Protein AF-A0A521YBG7-F1 (afdb_monomer_lite)

Structure (mmCIF, N/CA/C/O backbone):
data_AF-A0A521YBG7-F1
#
_entry.id   AF-A0A521YBG7-F1
#
loop_
_atom_site.group_PDB
_atom_site.id
_atom_site.type_symbol
_atom_site.label_atom_id
_atom_site.label_alt_id
_atom_site.label_comp_id
_atom_site.label_asym_id
_atom_site.label_entity_id
_atom_site.label_seq_id
_atom_site.pdbx_PDB_ins_code
_atom_site.Cartn_x
_atom_site.Cartn_y
_atom_site.Cartn_z
_atom_site.occupancy
_atom_site.B_iso_or_equiv
_atom_site.auth_seq_id
_atom_site.auth_comp_id
_atom_site.auth_asym_id
_atom_site.auth_atom_id
_atom_site.pdbx_PDB_model_num
ATOM 1 N N . MET A 1 1 ? -2.641 7.727 -6.046 1.00 84.25 1 MET A N 1
ATOM 2 C CA . MET A 1 1 ? -2.636 6.459 -5.274 1.00 84.25 1 MET A CA 1
ATOM 3 C C . MET A 1 1 ? -1.725 5.462 -5.982 1.00 84.25 1 MET A C 1
ATOM 5 O O . MET A 1 1 ? -1.600 5.586 -7.194 1.00 84.25 1 MET A O 1
ATOM 9 N N . CYS A 1 2 ? -1.069 4.541 -5.264 1.00 94.44 2 CYS A N 1
ATOM 10 C CA . CYS A 1 2 ? -0.231 3.494 -5.871 1.00 94.44 2 CYS A CA 1
ATOM 11 C C . CYS A 1 2 ? -1.084 2.281 -6.281 1.00 94.44 2 CYS A C 1
ATOM 13 O O . CYS A 1 2 ? -1.963 1.894 -5.515 1.00 94.44 2 CYS A O 1
ATOM 15 N N . ALA A 1 3 ? -0.809 1.657 -7.428 1.00 95.44 3 ALA A N 1
ATOM 16 C CA . ALA A 1 3 ? -1.527 0.481 -7.930 1.00 95.44 3 ALA A CA 1
ATOM 17 C C . ALA A 1 3 ? -1.361 -0.759 -7.033 1.00 95.44 3 ALA A C 1
ATOM 19 O O . ALA A 1 3 ? -2.231 -1.624 -6.989 1.00 95.44 3 ALA A O 1
ATOM 20 N N . TRP A 1 4 ? -0.268 -0.820 -6.268 1.00 95.88 4 TRP A N 1
ATOM 21 C CA . TRP A 1 4 ? 0.017 -1.899 -5.315 1.00 95.88 4 TRP A CA 1
ATOM 22 C C . TRP A 1 4 ? -0.481 -1.615 -3.896 1.00 95.88 4 TRP A C 1
ATOM 24 O O . TRP A 1 4 ? -0.305 -2.460 -3.015 1.00 95.88 4 TRP A O 1
ATOM 34 N N . ALA A 1 5 ? -1.055 -0.435 -3.650 1.00 95.19 5 ALA A N 1
ATOM 35 C CA . ALA A 1 5 ? -1.583 -0.084 -2.341 1.00 95.19 5 ALA A CA 1
ATOM 36 C C . ALA A 1 5 ? -2.958 -0.724 -2.130 1.00 95.19 5 ALA A C 1
ATOM 38 O O . ALA A 1 5 ? -3.883 -0.512 -2.909 1.00 95.19 5 ALA A O 1
ATOM 39 N N . ASP A 1 6 ? -3.083 -1.462 -1.036 1.00 94.44 6 ASP A N 1
ATOM 40 C CA . ASP A 1 6 ? -4.320 -2.051 -0.546 1.00 94.44 6 ASP A CA 1
ATOM 41 C C . ASP A 1 6 ? -4.769 -1.327 0.730 1.00 94.44 6 ASP A C 1
ATOM 43 O O . ASP A 1 6 ? -3.945 -1.014 1.592 1.00 94.44 6 ASP A O 1
ATOM 47 N N . ALA A 1 7 ? -6.061 -1.028 0.848 1.00 94.94 7 ALA A N 1
ATOM 48 C CA . ALA A 1 7 ? -6.615 -0.321 1.999 1.00 94.94 7 ALA A CA 1
ATOM 49 C C . ALA A 1 7 ? -7.169 -1.324 3.015 1.00 94.94 7 ALA A C 1
ATOM 51 O O . ALA A 1 7 ? -8.179 -1.981 2.777 1.00 94.94 7 ALA A O 1
ATOM 52 N N . VAL A 1 8 ? -6.535 -1.400 4.182 1.00 95.12 8 VAL A N 1
ATOM 53 C CA . VAL A 1 8 ? -6.917 -2.316 5.258 1.00 95.12 8 VAL A CA 1
ATOM 54 C C . VAL A 1 8 ? -7.677 -1.546 6.330 1.00 95.12 8 VAL A C 1
ATOM 56 O O . VAL A 1 8 ? -7.155 -0.594 6.913 1.00 95.12 8 VAL A O 1
ATOM 59 N N . ARG A 1 9 ? -8.915 -1.966 6.599 1.00 97.31 9 ARG A N 1
ATOM 60 C CA . ARG A 1 9 ? -9.750 -1.427 7.680 1.00 97.31 9 ARG A CA 1
ATOM 61 C C . ARG A 1 9 ? -9.522 -2.225 8.959 1.00 97.31 9 ARG A C 1
ATOM 63 O O . ARG A 1 9 ? -9.608 -3.450 8.941 1.00 97.31 9 ARG A O 1
ATOM 70 N N . SER A 1 10 ? -9.242 -1.538 10.062 1.00 95.38 10 SER A N 1
ATOM 71 C CA . SER A 1 10 ? -9.178 -2.157 11.386 1.00 95.38 10 SER A CA 1
ATOM 72 C C . SER A 1 10 ? -10.572 -2.282 12.005 1.00 95.38 10 SER A C 1
ATOM 74 O O . SER A 1 10 ? -11.494 -1.549 11.645 1.00 95.38 10 SER A O 1
ATOM 76 N N . ALA A 1 11 ? -10.716 -3.168 12.994 1.00 96.12 11 ALA A N 1
ATOM 77 C CA . ALA A 1 11 ? -11.952 -3.306 13.771 1.00 96.12 11 ALA A CA 1
ATOM 78 C C . ALA A 1 11 ? -12.349 -2.009 14.507 1.00 96.12 11 ALA A C 1
ATOM 80 O O . ALA A 1 11 ? -13.525 -1.773 14.755 1.00 96.12 11 ALA A O 1
ATOM 81 N N . HIS A 1 12 ? -11.373 -1.144 14.803 1.00 96.31 12 HIS A N 1
ATOM 82 C CA . HIS A 1 12 ? -11.574 0.161 15.442 1.00 96.31 12 HIS A CA 1
ATOM 83 C C . HIS A 1 12 ? -11.818 1.300 14.431 1.00 96.31 12 HIS A C 1
ATOM 85 O O . HIS A 1 12 ? -11.789 2.470 14.800 1.00 96.31 12 HIS A O 1
ATOM 91 N N . GLY A 1 13 ? -12.030 0.983 13.148 1.00 96.31 13 GLY A N 1
ATOM 92 C CA . GLY A 1 13 ? -12.413 1.950 12.114 1.00 96.31 13 GLY A CA 1
ATOM 93 C C . GLY A 1 13 ? -11.262 2.728 11.468 1.00 96.31 13 GLY A C 1
ATOM 94 O O . GLY A 1 13 ? -11.502 3.519 10.558 1.00 96.31 13 GLY A O 1
ATOM 95 N N . SER A 1 14 ? -10.012 2.501 11.874 1.00 96.50 14 SER A N 1
ATOM 96 C CA . SER A 1 14 ? -8.852 3.110 11.212 1.00 96.50 14 SER A CA 1
ATOM 97 C C . SER A 1 14 ? -8.598 2.467 9.846 1.00 96.50 14 SER A C 1
ATOM 99 O O . SER A 1 14 ? -8.800 1.264 9.668 1.00 96.50 14 SER A O 1
ATOM 101 N N . VAL A 1 15 ? -8.112 3.258 8.888 1.00 96.31 15 VAL A N 1
ATOM 102 C CA . VAL A 1 15 ? -7.710 2.783 7.556 1.00 96.31 15 VAL A CA 1
ATOM 103 C C . VAL A 1 15 ? -6.201 2.912 7.413 1.00 96.31 15 VAL A C 1
ATOM 105 O O . VAL A 1 15 ? -5.647 3.990 7.610 1.00 96.31 15 VAL A O 1
ATOM 108 N N . PHE A 1 16 ? -5.549 1.819 7.029 1.00 94.06 16 PHE A N 1
ATOM 109 C CA . PHE A 1 16 ? -4.118 1.772 6.745 1.00 94.06 16 PHE A CA 1
ATOM 110 C C . PHE A 1 16 ? -3.882 1.392 5.287 1.00 94.06 16 PHE A C 1
ATOM 112 O O . PHE A 1 16 ? -4.668 0.652 4.697 1.00 94.06 16 PHE A O 1
ATOM 119 N N . LEU A 1 17 ? -2.775 1.862 4.713 1.00 92.69 17 LEU A N 1
ATOM 120 C CA . LEU A 1 17 ? -2.314 1.403 3.407 1.00 92.69 17 LEU A CA 1
ATOM 121 C C . LEU A 1 17 ? -1.282 0.290 3.586 1.00 92.69 17 LEU A C 1
ATOM 123 O O . LEU A 1 17 ? -0.309 0.439 4.323 1.00 92.69 17 LEU A O 1
ATOM 127 N N . ARG A 1 18 ? -1.486 -0.814 2.876 1.00 94.25 18 ARG A N 1
ATOM 128 C CA . ARG A 1 18 ? -0.586 -1.962 2.806 1.00 94.25 18 ARG A CA 1
ATOM 129 C C . ARG A 1 18 ? -0.024 -2.072 1.395 1.00 94.25 18 ARG A C 1
ATOM 131 O O . ARG A 1 18 ? -0.775 -2.099 0.428 1.00 94.25 18 ARG A O 1
ATOM 138 N N . CYS A 1 19 ? 1.298 -2.141 1.260 1.00 95.50 19 CYS A N 1
ATOM 139 C CA . CYS A 1 19 ? 1.925 -2.390 -0.036 1.00 95.50 19 CYS A CA 1
ATOM 140 C C . CYS A 1 19 ? 1.917 -3.892 -0.335 1.00 95.50 19 CYS A C 1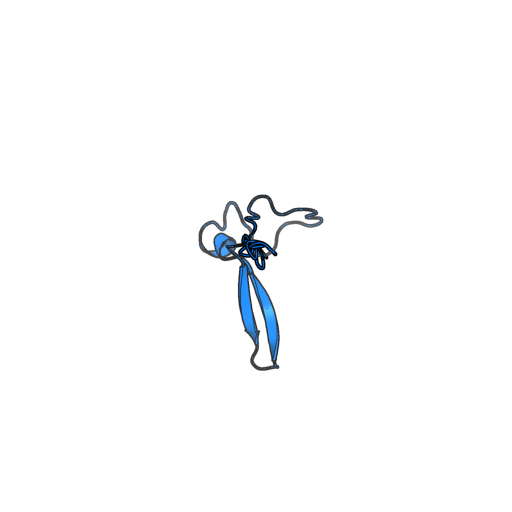
ATOM 142 O O . CYS A 1 19 ? 2.623 -4.652 0.325 1.00 95.50 19 CYS A O 1
ATOM 144 N N . ARG A 1 20 ? 1.176 -4.318 -1.361 1.00 96.50 20 ARG A N 1
ATOM 145 C CA . ARG A 1 20 ? 1.095 -5.730 -1.764 1.00 96.50 20 ARG A CA 1
ATOM 146 C C . ARG A 1 20 ? 2.428 -6.314 -2.242 1.00 96.50 20 ARG A C 1
ATOM 148 O O . ARG A 1 20 ? 2.666 -7.502 -2.050 1.00 96.50 20 ARG A O 1
ATOM 155 N N . ARG A 1 21 ? 3.329 -5.500 -2.813 1.00 96.44 21 ARG A N 1
ATOM 156 C CA . ARG A 1 21 ? 4.680 -5.968 -3.191 1.00 96.44 21 ARG A CA 1
ATOM 157 C C . ARG A 1 21 ? 5.514 -6.388 -1.995 1.00 96.44 21 ARG A C 1
ATOM 159 O O . ARG A 1 21 ? 6.420 -7.189 -2.151 1.00 96.44 2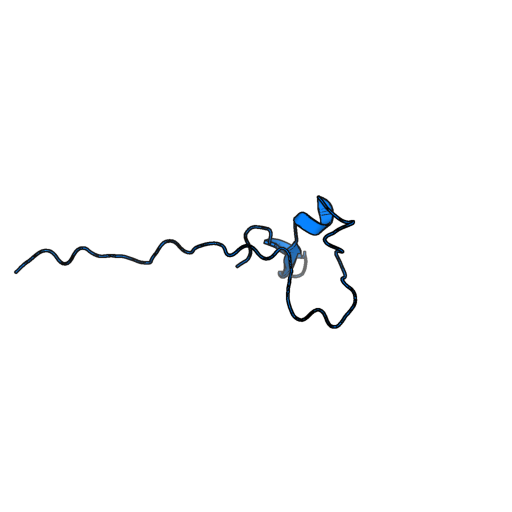1 ARG A O 1
ATOM 166 N N . SER A 1 22 ? 5.196 -5.887 -0.806 1.00 95.62 22 SER A N 1
ATOM 167 C CA . SER A 1 22 ? 5.919 -6.295 0.390 1.00 95.62 22 SER A CA 1
ATOM 168 C C . SER A 1 22 ? 5.674 -7.748 0.785 1.00 95.62 22 SER A C 1
ATOM 170 O O . SER A 1 22 ? 6.532 -8.374 1.397 1.00 95.62 22 SER A O 1
ATOM 172 N N . GLU A 1 23 ? 4.523 -8.291 0.396 1.00 94.56 23 GLU A N 1
ATOM 173 C CA . GLU A 1 23 ? 4.196 -9.703 0.585 1.00 94.56 23 GLU A CA 1
ATOM 174 C C . GLU A 1 23 ? 4.735 -10.559 -0.565 1.00 94.56 23 GLU A C 1
ATOM 176 O O . GLU A 1 23 ? 5.249 -11.645 -0.325 1.00 94.56 23 GLU A O 1
ATOM 181 N N . ALA A 1 24 ? 4.638 -10.067 -1.805 1.00 95.88 24 ALA A N 1
ATOM 182 C CA . ALA A 1 24 ? 5.057 -10.813 -2.994 1.00 95.88 24 ALA A CA 1
ATOM 183 C C . ALA A 1 24 ? 6.583 -10.834 -3.211 1.00 95.88 24 ALA A C 1
ATOM 185 O O . ALA A 1 24 ? 7.121 -11.814 -3.714 1.00 95.88 24 ALA A O 1
ATOM 186 N N . GLU A 1 25 ? 7.275 -9.753 -2.851 1.00 96.12 25 GLU A N 1
ATOM 187 C CA . GLU A 1 25 ? 8.697 -9.517 -3.123 1.00 96.12 25 GLU A CA 1
ATOM 188 C C . GLU A 1 25 ? 9.400 -8.920 -1.876 1.00 96.12 25 GLU A C 1
ATOM 190 O O . GLU A 1 25 ? 9.942 -7.808 -1.932 1.00 96.12 25 GLU A O 1
ATOM 195 N N . PRO A 1 26 ? 9.403 -9.618 -0.722 1.00 94.75 26 PRO A N 1
ATOM 196 C CA . PRO A 1 26 ? 9.886 -9.068 0.551 1.00 94.75 26 PRO A CA 1
ATOM 197 C C . PRO A 1 26 ? 11.377 -8.701 0.543 1.00 94.75 26 PRO A C 1
ATOM 199 O O . PRO A 1 26 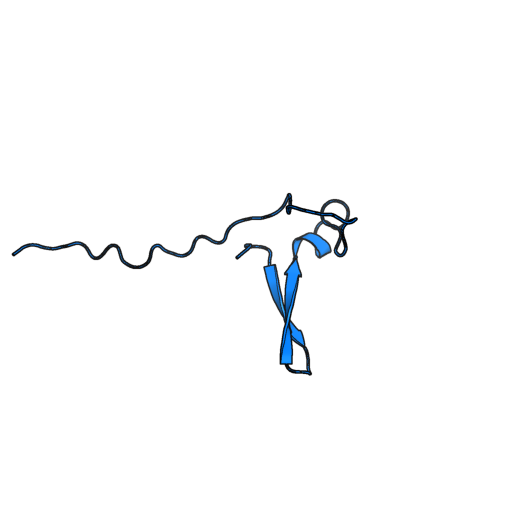? 11.777 -7.781 1.255 1.00 94.75 26 PRO A O 1
ATOM 202 N N . GLU A 1 27 ? 12.188 -9.368 -0.284 1.00 94.31 27 GLU A N 1
ATOM 203 C CA . GLU A 1 27 ? 13.620 -9.074 -0.440 1.00 94.31 27 GLU A CA 1
ATOM 204 C C . GLU A 1 27 ? 13.873 -7.692 -1.060 1.00 94.31 27 GLU A C 1
ATOM 206 O O . GLU A 1 27 ? 14.879 -7.051 -0.766 1.00 94.31 27 GLU A O 1
ATOM 211 N N . ARG A 1 28 ? 12.941 -7.206 -1.890 1.00 93.69 28 ARG A N 1
ATOM 212 C CA . ARG A 1 28 ? 13.029 -5.902 -2.568 1.00 93.69 28 ARG A CA 1
ATOM 213 C C . ARG A 1 28 ? 12.185 -4.839 -1.872 1.00 93.69 28 ARG A C 1
ATOM 215 O O . ARG A 1 28 ? 12.565 -3.674 -1.805 1.00 93.69 28 ARG A O 1
ATOM 222 N N . PHE A 1 29 ? 11.041 -5.234 -1.321 1.00 94.75 29 PHE A N 1
ATOM 223 C CA . PHE A 1 29 ? 10.057 -4.328 -0.741 1.00 94.75 29 PHE A CA 1
ATOM 224 C C . PHE A 1 29 ? 9.785 -4.684 0.723 1.00 94.75 29 PHE A C 1
ATOM 226 O O . PHE A 1 29 ? 8.733 -5.207 1.078 1.00 94.75 29 PHE A O 1
ATOM 233 N N . ALA A 1 30 ? 10.717 -4.360 1.618 1.00 93.12 30 ALA A N 1
ATOM 234 C CA . ALA A 1 30 ? 10.513 -4.569 3.051 1.00 93.12 30 ALA A CA 1
ATOM 235 C C . ALA A 1 30 ? 9.255 -3.837 3.566 1.00 93.12 30 ALA A C 1
ATOM 237 O O . ALA A 1 30 ? 9.059 -2.653 3.281 1.00 93.12 30 ALA A O 1
ATOM 238 N N . LYS A 1 31 ? 8.434 -4.524 4.378 1.00 91.69 31 LYS A N 1
ATOM 239 C CA . LYS A 1 31 ? 7.206 -3.962 4.987 1.00 91.69 31 LYS A CA 1
ATOM 240 C C . LYS A 1 31 ? 7.508 -2.722 5.818 1.00 91.69 31 LYS A C 1
ATOM 242 O O . LYS A 1 31 ? 6.737 -1.767 5.839 1.00 91.69 31 LYS A O 1
ATOM 247 N N . TYR A 1 32 ? 8.659 -2.764 6.477 1.00 91.19 32 TYR A N 1
ATOM 248 C CA . TYR A 1 32 ? 9.208 -1.692 7.284 1.00 91.19 32 TYR A CA 1
ATOM 249 C C . TYR A 1 32 ? 10.613 -1.380 6.759 1.00 91.19 32 TYR A C 1
ATOM 251 O O . TYR A 1 32 ? 11.587 -1.998 7.194 1.00 91.19 32 TYR A O 1
ATOM 259 N N . PRO A 1 33 ? 10.731 -0.493 5.759 1.00 89.62 33 PRO A N 1
ATOM 260 C CA . PRO A 1 33 ? 12.023 -0.130 5.205 1.00 89.62 33 PRO A CA 1
ATOM 261 C C . PRO A 1 33 ? 12.862 0.642 6.221 1.00 89.62 33 PRO A C 1
ATOM 263 O O . PRO A 1 33 ? 12.339 1.311 7.113 1.00 89.62 33 PRO A O 1
ATOM 266 N N . ARG A 1 34 ? 14.186 0.575 6.064 1.00 91.88 34 ARG A N 1
ATOM 267 C CA . ARG A 1 34 ? 15.112 1.376 6.870 1.00 91.88 34 ARG A CA 1
ATOM 268 C C . ARG A 1 34 ? 14.853 2.861 6.608 1.00 91.88 34 ARG A C 1
ATOM 270 O O . ARG A 1 34 ? 14.721 3.275 5.458 1.00 91.88 34 ARG A O 1
ATOM 277 N N . LEU A 1 35 ? 14.757 3.638 7.683 1.00 92.62 35 LEU A N 1
ATOM 278 C CA . LEU A 1 35 ? 14.463 5.067 7.626 1.00 92.62 35 LEU A CA 1
ATOM 279 C C . LEU A 1 35 ? 15.752 5.910 7.627 1.00 92.62 35 LEU A C 1
ATOM 281 O O . LEU A 1 35 ? 16.745 5.473 8.214 1.00 92.62 35 LEU A O 1
ATOM 285 N N . PRO A 1 36 ? 15.725 7.115 7.021 1.00 93.75 36 PRO A N 1
ATOM 286 C CA . PRO A 1 36 ? 14.585 7.721 6.322 1.00 93.75 36 PRO A CA 1
ATOM 287 C C . PRO A 1 36 ? 14.443 7.204 4.880 1.00 93.75 36 PRO A C 1
ATOM 289 O O . PRO A 1 36 ? 15.381 7.272 4.091 1.00 93.75 36 PRO A O 1
ATOM 292 N N . ARG A 1 37 ? 13.249 6.722 4.510 1.00 91.38 37 ARG A N 1
ATOM 293 C CA . ARG A 1 37 ? 12.905 6.405 3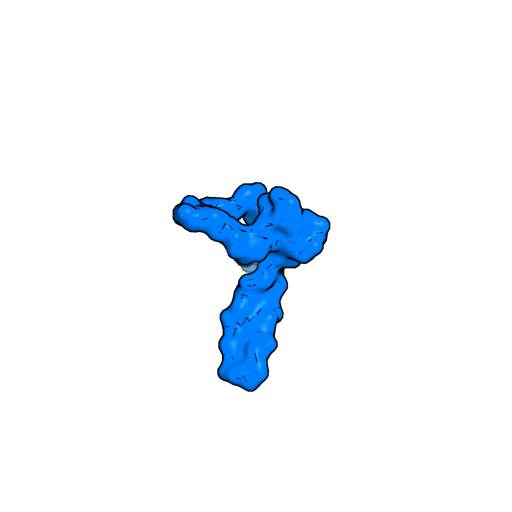.116 1.00 91.38 37 ARG A CA 1
ATOM 294 C C . ARG A 1 37 ? 12.058 7.545 2.558 1.00 91.38 37 ARG A C 1
ATOM 296 O O . ARG A 1 37 ? 10.892 7.667 2.918 1.00 91.38 37 ARG A O 1
ATOM 303 N N . LEU A 1 38 ? 12.669 8.383 1.723 1.00 94.50 38 LEU A N 1
ATOM 304 C CA . LEU A 1 38 ? 12.033 9.585 1.170 1.00 94.50 38 LEU A CA 1
ATOM 305 C C . LEU A 1 38 ? 11.067 9.263 0.024 1.00 94.50 38 LEU A C 1
ATOM 307 O O . LEU A 1 38 ? 10.050 9.928 -0.132 1.00 94.50 38 LEU A O 1
ATOM 311 N N . GLU A 1 39 ? 11.362 8.212 -0.742 1.00 92.88 39 GLU A N 1
ATOM 312 C CA . GLU A 1 39 ? 10.581 7.800 -1.908 1.00 92.88 39 GLU A CA 1
ATOM 313 C C . GLU A 1 39 ? 10.465 6.271 -1.978 1.00 92.88 39 GLU A C 1
ATOM 315 O O . GLU A 1 39 ? 11.261 5.530 -1.393 1.00 92.88 39 GLU A O 1
ATOM 320 N N . CYS A 1 40 ? 9.446 5.781 -2.688 1.00 92.25 40 CYS A N 1
ATOM 321 C CA . CYS A 1 40 ? 9.225 4.353 -2.899 1.00 92.25 40 CYS A CA 1
ATOM 322 C C . CYS A 1 40 ? 9.658 3.950 -4.314 1.00 92.25 40 CYS A C 1
ATOM 324 O O . CYS A 1 40 ? 9.012 4.321 -5.288 1.00 92.25 40 CYS A O 1
ATOM 326 N N . GLU A 1 41 ? 10.698 3.118 -4.418 1.00 92.44 41 GLU A N 1
ATOM 327 C CA . GLU A 1 41 ? 11.245 2.605 -5.689 1.00 92.44 41 GLU A CA 1
ATOM 328 C C . GLU A 1 41 ? 10.255 1.757 -6.516 1.00 92.44 41 GLU A C 1
ATOM 330 O O . GLU A 1 41 ? 10.444 1.553 -7.710 1.00 92.44 41 GLU A O 1
ATOM 335 N N . GLY A 1 42 ? 9.190 1.255 -5.882 1.00 93.94 42 GLY A N 1
ATOM 336 C CA . GLY A 1 42 ? 8.137 0.452 -6.514 1.00 93.94 42 GLY A CA 1
ATOM 337 C C . GLY A 1 42 ? 6.815 1.192 -6.684 1.00 93.94 42 GLY A C 1
ATOM 338 O O . GLY A 1 42 ? 5.782 0.541 -6.839 1.00 93.94 42 GLY A O 1
ATOM 339 N N . PHE A 1 43 ? 6.811 2.522 -6.569 1.00 95.19 43 PHE A N 1
ATOM 340 C CA . PHE A 1 43 ? 5.591 3.302 -6.722 1.00 95.19 43 PHE A CA 1
ATOM 341 C C . PHE A 1 43 ? 5.074 3.241 -8.162 1.00 95.19 43 PHE A C 1
ATOM 343 O O . PHE A 1 43 ? 5.792 3.537 -9.112 1.00 95.19 43 PHE A O 1
ATOM 350 N N . GLU A 1 44 ? 3.795 2.912 -8.311 1.00 95.38 44 GLU A N 1
ATOM 351 C CA . GLU A 1 44 ? 3.121 2.853 -9.604 1.00 95.38 44 GLU A CA 1
ATOM 352 C C . GLU A 1 44 ? 1.840 3.678 -9.533 1.00 95.38 44 GLU A C 1
ATOM 354 O O . GLU A 1 44 ? 0.897 3.309 -8.836 1.00 95.38 44 GLU A O 1
ATOM 359 N N . ALA A 1 45 ? 1.797 4.825 -10.208 1.00 93.44 45 ALA A N 1
ATOM 360 C CA . ALA A 1 45 ? 0.649 5.718 -10.134 1.00 93.44 45 ALA A CA 1
ATOM 361 C C . ALA A 1 45 ? -0.597 5.085 -10.773 1.00 93.44 45 ALA A C 1
ATOM 363 O O . ALA A 1 45 ? -0.609 4.767 -11.961 1.00 93.44 45 ALA A O 1
ATOM 364 N N . VAL A 1 46 ? -1.688 4.991 -10.010 1.00 90.25 46 VAL A N 1
ATOM 365 C CA . VAL A 1 46 ? -3.015 4.747 -10.585 1.00 90.25 46 VAL A CA 1
ATOM 366 C C . VAL A 1 46 ? -3.396 5.994 -11.370 1.00 90.25 46 VAL A C 1
ATOM 368 O O . VAL A 1 46 ? -3.583 7.065 -10.783 1.00 90.25 46 VAL A O 1
ATOM 371 N N . ARG A 1 47 ? -3.505 5.872 -12.695 1.00 81.81 47 ARG A N 1
ATOM 372 C CA . ARG A 1 47 ? -4.092 6.934 -13.513 1.00 81.81 47 ARG A CA 1
ATOM 373 C C . ARG A 1 47 ? -5.550 7.076 -13.099 1.00 81.81 47 ARG A C 1
ATOM 375 O O . ARG A 1 47 ? -6.318 6.123 -13.215 1.00 81.81 47 ARG A O 1
ATOM 382 N N . LYS A 1 48 ? -5.938 8.258 -12.622 1.00 68.81 48 LYS A N 1
ATOM 383 C CA . LYS A 1 48 ? -7.356 8.606 -12.652 1.00 68.81 48 LYS A CA 1
ATOM 384 C C . LYS A 1 48 ? -7.763 8.667 -14.129 1.00 68.81 48 LYS A C 1
ATOM 386 O O . LYS A 1 48 ? -6.996 9.234 -14.913 1.00 68.81 48 LYS A O 1
ATOM 391 N N . PRO A 1 49 ? -8.908 8.091 -14.529 1.00 60.28 49 PRO A N 1
ATOM 392 C CA . PRO A 1 49 ? -9.477 8.445 -15.818 1.00 60.28 49 PRO A CA 1
ATOM 393 C C . PRO A 1 49 ? -9.614 9.969 -15.850 1.00 60.28 49 PRO A C 1
ATOM 395 O O . PRO A 1 49 ? -9.994 10.571 -14.843 1.00 60.28 49 PRO A O 1
ATOM 398 N N . ALA A 1 50 ? -9.196 10.580 -16.960 1.00 62.72 50 ALA A N 1
ATOM 399 C CA . ALA A 1 50 ? -9.345 12.012 -17.156 1.00 62.72 50 ALA A CA 1
ATOM 400 C C . ALA A 1 50 ? -10.826 12.343 -16.961 1.00 62.72 50 ALA A C 1
ATOM 402 O O . ALA A 1 50 ? -11.684 11.804 -17.657 1.00 62.72 50 ALA A O 1
ATOM 403 N N . GLU A 1 51 ? -11.115 13.142 -15.944 1.00 56.97 51 GLU A N 1
ATOM 404 C CA . GLU A 1 51 ? -12.446 13.667 -15.703 1.00 56.97 51 GLU A CA 1
ATOM 405 C C . GLU A 1 51 ? -12.839 14.487 -16.938 1.00 56.97 51 GLU A C 1
ATOM 407 O O . GLU A 1 51 ? -12.189 15.482 -17.237 1.00 56.97 51 GLU A O 1
ATOM 412 N N . GLY A 1 52 ? -13.803 13.966 -17.705 1.00 55.22 52 GLY A N 1
ATOM 413 C CA . GLY A 1 52 ? -14.520 14.625 -18.800 1.00 55.22 52 GLY A CA 1
ATOM 414 C C . GLY A 1 52 ? -13.689 15.479 -19.761 1.00 55.22 52 GLY A C 1
ATOM 415 O O . GLY A 1 52 ? -13.603 16.692 -19.599 1.00 55.22 52 GLY A O 1
ATOM 416 N N . ILE A 1 53 ? -13.211 14.892 -20.862 1.00 63.59 53 ILE A N 1
ATOM 417 C CA . ILE A 1 53 ? -13.185 15.660 -22.114 1.00 63.59 53 ILE A CA 1
ATOM 418 C C . ILE A 1 53 ? -14.634 15.653 -22.604 1.00 63.59 53 ILE A C 1
ATOM 420 O O . ILE A 1 53 ? -15.032 14.751 -23.337 1.00 63.59 53 ILE A O 1
ATOM 424 N N . GLU A 1 54 ? -15.438 16.610 -22.142 1.00 60.03 54 GLU A N 1
ATOM 425 C CA . GLU A 1 54 ? -16.697 16.941 -22.807 1.00 60.03 54 GLU A CA 1
ATOM 426 C C . GLU A 1 54 ? -16.309 17.452 -24.207 1.00 60.03 54 GLU A C 1
ATOM 428 O O . GLU A 1 54 ? -15.605 18.466 -24.302 1.00 60.03 54 GLU A O 1
ATOM 433 N N . PRO A 1 55 ? -16.674 16.780 -25.315 1.00 58.62 55 PRO A N 1
ATOM 434 C CA . PRO A 1 55 ? -16.490 17.376 -26.623 1.00 58.62 55 PRO A CA 1
ATOM 435 C C . PRO A 1 55 ? -17.449 18.563 -26.708 1.00 58.62 55 PRO A C 1
ATOM 437 O O . PRO A 1 55 ? -18.657 18.391 -26.863 1.00 58.62 55 PRO A O 1
ATOM 440 N N . SER A 1 56 ? -16.899 19.773 -26.590 1.00 63.00 56 SER A N 1
ATOM 441 C CA . SER A 1 56 ? -17.559 21.007 -27.013 1.00 63.00 56 SER A CA 1
ATOM 442 C C . SER A 1 56 ? -18.056 20.809 -28.448 1.00 63.00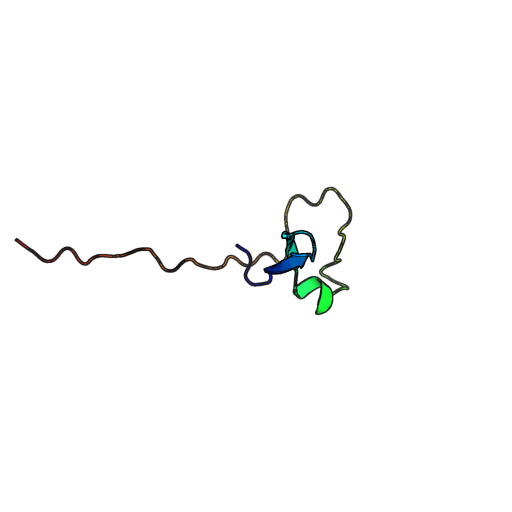 56 SER A C 1
ATOM 444 O O . SER A 1 56 ? -17.282 20.842 -29.405 1.00 63.00 56 SER A O 1
ATOM 446 N N . THR A 1 57 ? -19.344 20.501 -28.576 1.00 65.69 57 THR A N 1
ATOM 447 C CA . THR A 1 57 ? -20.070 20.465 -29.843 1.00 65.69 57 THR A CA 1
ATOM 448 C C . THR A 1 57 ? -20.743 21.827 -30.008 1.00 65.69 57 THR A C 1
ATOM 450 O O . THR A 1 57 ? -21.341 22.336 -29.064 1.00 65.69 57 THR A O 1
ATOM 453 N N . SER A 1 58 ? -20.585 22.405 -31.199 1.00 55.59 58 SER A N 1
ATOM 454 C CA . SER A 1 58 ? -20.984 23.742 -31.664 1.00 55.59 58 SER A CA 1
ATOM 455 C C . SER A 1 58 ? -22.295 24.355 -31.142 1.00 55.59 58 SER A C 1
ATOM 457 O O . SER A 1 58 ? -23.339 23.697 -31.101 1.00 55.59 58 SER A O 1
ATOM 459 N N . HIS A 1 59 ? -22.262 25.685 -30.979 1.00 55.47 59 HIS A N 1
ATOM 460 C CA . HIS A 1 59 ? -23.281 26.603 -31.506 1.00 55.47 59 HIS A CA 1
ATOM 461 C C . HIS A 1 59 ? -22.621 27.857 -32.084 1.00 55.47 59 HIS A C 1
ATOM 463 O O . HIS A 1 59 ? -21.643 28.330 -31.462 1.00 55.47 59 HIS A O 1
#

pLDDT: mean 87.06, std 13.79, range [55.22, 97.31]

Foldseek 3Di:
DFPQWDWDADPVGDTDTFRNCCVVPVVQDPRDDPPPDPDDPRGHDDDD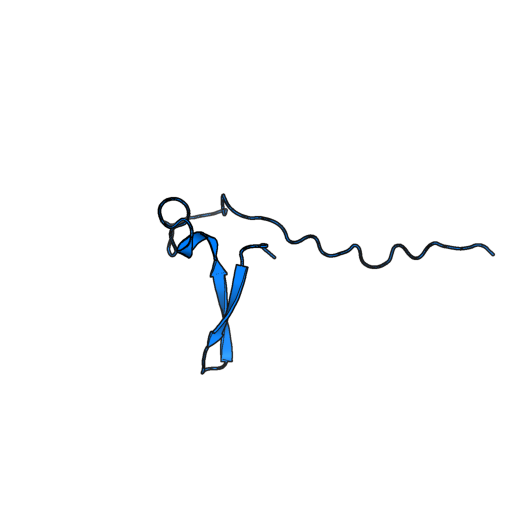DPDDPPPPDDD

Radius of gyration: 17.72 Å; chains: 1; bounding box: 38×37×47 Å

Secondary structure (DSSP, 8-state):
-BTTEEEEEPTTS-EEEEETHHHH-TTTS-SSPPSP--S-TT--B-PPPPS--------

Sequence (59 aa):
MCAWADAVRSAHGSVFLRCRRSEAEPERFAKYPRLPRLECEGFEAVRKPAEGIEPSTSH